Protein AF-A0A0C1FRH4-F1 (afdb_monomer_lite)

Sequence (151 aa):
MSHRRLLQESNPSEENQQVIDSIENWINSQNYEFLTIVNVGSWSEKSVREMATETNELELYNYFYQPFSNVAHNSWSHVAKYNLAGSDNPLHKFAKVPAIYKYYFDFYYMDLAMKYVDKMFQKFDAVLKVKIDGMRAREIFYEQISKIDID

Foldseek 3Di:
DPVLVVVVVPVDDPVVVVVSVVVVVLCCVQVVVVDDDDDPDDPDPDDPCRVCVVVVNNVCVPPPCVVVVCVVVVPPVNCVVAFWAFDPDVVVVRDTDGDHDDDDDDVVNVLVVQVVVQVVVVVVCVVVVHDDPDDTSNRVVVVVVVPDDDD

Secondary structure (DSSP, 8-state):
--HHHHHHTT---HHHHHHHHHHHHHHHHHH-TTS-------SSSS-HHHHHHHTT-HHHIIIIIHHHHHHHTT-HHHHHHHSEEE-S-GGGTT-EEE----PPP-HHHHHHHHHHHHHHHHHHHHHHT----S--HHHHHHHHHTT----

Organism: NCBI:txid266749

Radius of gyration: 20.02 Å; chains: 1; bounding box: 43×51×55 Å

InterPro domains:
  IPR043733 Family of unknown function DUF5677 [PF18928] (14-84)

pLDDT: mean 81.72, std 12.18, range [34.47, 95.19]

Structure (mmCIF, N/CA/C/O backbone):
data_AF-A0A0C1FRH4-F1
#
_entry.id   AF-A0A0C1FRH4-F1
#
loop_
_atom_site.group_PDB
_atom_site.id
_atom_site.type_symbol
_atom_site.label_atom_id
_atom_site.label_alt_id
_atom_site.label_comp_id
_atom_site.label_asym_id
_atom_site.label_entity_id
_atom_site.label_seq_id
_atom_site.pdbx_PDB_ins_code
_atom_site.Cartn_x
_atom_site.Cartn_y
_atom_site.Cartn_z
_atom_site.occupancy
_atom_site.B_iso_or_equiv
_atom_site.auth_seq_id
_atom_site.auth_comp_id
_atom_site.auth_asym_id
_atom_site.auth_atom_id
_atom_site.pdbx_PDB_model_num
ATOM 1 N N . MET A 1 1 ? 8.780 18.304 0.631 1.00 34.47 1 MET A N 1
ATOM 2 C CA . MET A 1 1 ? 9.690 17.147 0.786 1.00 34.47 1 MET A CA 1
ATOM 3 C C . MET A 1 1 ? 8.876 15.868 0.694 1.00 34.47 1 MET A C 1
ATOM 5 O O . MET A 1 1 ? 7.867 15.765 1.378 1.00 34.47 1 MET A O 1
ATOM 9 N N . SER A 1 2 ? 9.257 14.943 -0.189 1.00 40.72 2 SER A N 1
ATOM 10 C CA . SER A 1 2 ? 8.605 13.630 -0.308 1.00 40.72 2 SER A CA 1
ATOM 11 C C . SER A 1 2 ? 8.783 12.843 1.000 1.00 40.72 2 SER A C 1
ATOM 13 O O . SER A 1 2 ? 9.863 12.877 1.585 1.00 40.72 2 SER A O 1
ATOM 15 N N . HIS A 1 3 ? 7.741 12.128 1.442 1.00 46.59 3 HIS A N 1
ATOM 16 C CA . HIS A 1 3 ? 7.732 11.269 2.641 1.00 46.59 3 HIS A CA 1
ATOM 17 C C . HIS A 1 3 ? 8.909 10.271 2.689 1.00 46.59 3 HIS A C 1
ATOM 19 O O . HIS A 1 3 ? 9.290 9.823 3.761 1.00 46.59 3 HIS A O 1
ATOM 25 N N . ARG A 1 4 ? 9.532 9.986 1.539 1.00 54.41 4 ARG A N 1
ATOM 26 C CA . ARG A 1 4 ? 10.665 9.063 1.385 1.00 54.41 4 ARG A CA 1
ATOM 27 C C . ARG A 1 4 ? 11.980 9.604 1.947 1.00 54.41 4 ARG A C 1
ATOM 29 O O . ARG A 1 4 ? 12.718 8.845 2.559 1.00 54.41 4 ARG A O 1
ATOM 36 N N . ARG A 1 5 ? 12.229 10.917 1.837 1.00 48.38 5 ARG A N 1
ATOM 37 C CA . ARG A 1 5 ? 13.415 11.541 2.460 1.00 48.38 5 ARG A CA 1
ATOM 38 C C . ARG A 1 5 ? 13.360 11.453 3.988 1.00 48.38 5 ARG A C 1
ATOM 40 O O . ARG A 1 5 ? 14.388 11.276 4.619 1.00 48.38 5 ARG A O 1
ATOM 47 N N . LEU A 1 6 ? 12.153 11.460 4.560 1.00 50.88 6 LEU A N 1
ATOM 48 C CA . LEU A 1 6 ? 11.945 11.281 6.002 1.00 50.88 6 LEU A CA 1
ATOM 49 C C . LEU A 1 6 ? 12.217 9.835 6.472 1.00 50.88 6 LEU A C 1
ATOM 51 O O . LEU A 1 6 ? 12.555 9.643 7.631 1.00 50.88 6 LEU A O 1
ATOM 55 N N . LEU A 1 7 ? 12.088 8.824 5.598 1.00 50.91 7 LEU A N 1
ATOM 56 C CA . LEU A 1 7 ? 12.437 7.424 5.912 1.00 50.91 7 LEU A CA 1
ATOM 57 C C . LEU A 1 7 ? 13.952 7.167 5.819 1.00 50.91 7 LEU A C 1
ATOM 59 O O . LEU A 1 7 ? 14.489 6.360 6.576 1.00 50.91 7 LEU A O 1
ATOM 63 N N . GLN A 1 8 ? 14.654 7.879 4.932 1.00 52.34 8 GLN A N 1
ATOM 64 C CA . GLN A 1 8 ? 16.123 7.855 4.862 1.00 52.34 8 GLN A CA 1
ATOM 65 C C . GLN A 1 8 ? 16.770 8.470 6.116 1.00 52.34 8 GLN A C 1
ATOM 67 O O . GLN A 1 8 ? 17.815 8.005 6.561 1.00 52.34 8 GLN A O 1
ATOM 72 N N . GLU A 1 9 ? 16.127 9.461 6.741 1.00 53.19 9 GLU A N 1
ATOM 73 C CA . GLU A 1 9 ? 16.610 10.105 7.973 1.00 53.19 9 GLU A CA 1
ATOM 74 C C . GLU A 1 9 ? 16.550 9.194 9.219 1.00 53.19 9 GLU A C 1
ATOM 76 O O . GLU A 1 9 ? 17.203 9.482 10.221 1.00 53.19 9 GLU A O 1
ATOM 81 N N . SER A 1 10 ? 15.827 8.067 9.168 1.00 58.28 10 SER A N 1
ATOM 82 C CA . SER A 1 10 ? 15.645 7.144 10.305 1.00 58.28 10 SER A CA 1
ATOM 83 C C . SER A 1 10 ? 16.691 6.020 10.447 1.00 58.28 10 SER A C 1
ATOM 85 O O . SER A 1 10 ? 16.475 5.101 11.232 1.00 58.28 10 SER A O 1
ATOM 87 N N . ASN A 1 11 ? 17.830 6.098 9.748 1.00 58.72 11 ASN A N 1
ATOM 88 C CA . ASN A 1 11 ? 18.911 5.096 9.771 1.00 58.72 11 ASN A CA 1
ATOM 89 C C . ASN A 1 11 ? 18.397 3.657 9.491 1.00 58.72 11 ASN A C 1
ATOM 91 O O . ASN A 1 11 ? 18.389 2.804 10.384 1.00 58.72 11 ASN A O 1
ATOM 95 N N . PRO A 1 12 ? 17.876 3.404 8.275 1.00 63.00 12 PRO A N 1
ATOM 96 C CA . PRO A 1 12 ? 17.237 2.138 7.922 1.00 63.00 12 PRO A CA 1
ATOM 97 C C . PRO A 1 12 ? 18.219 0.955 7.991 1.00 63.00 12 PRO A C 1
ATOM 99 O O . PRO A 1 12 ? 19.409 1.102 7.722 1.00 63.00 12 PRO A O 1
ATOM 102 N N . SER A 1 13 ? 17.716 -0.239 8.329 1.00 76.19 13 SER A N 1
ATOM 103 C CA . SER A 1 13 ? 18.479 -1.485 8.180 1.00 76.19 13 SER A CA 1
ATOM 104 C C . SER A 1 13 ? 18.898 -1.701 6.719 1.00 76.19 13 SER A C 1
ATOM 106 O O . SER A 1 13 ? 18.274 -1.170 5.800 1.00 76.19 13 SER A O 1
ATOM 108 N N . GLU A 1 14 ? 19.928 -2.516 6.489 1.00 75.38 14 GLU A N 1
ATOM 109 C CA . GLU A 1 14 ? 20.422 -2.828 5.138 1.00 75.38 14 GLU A CA 1
ATOM 110 C C . GLU A 1 14 ? 19.315 -3.392 4.223 1.00 75.38 14 GLU A C 1
ATOM 112 O O . GLU A 1 14 ? 19.189 -2.984 3.069 1.00 75.38 14 GLU A O 1
ATOM 117 N N . GLU A 1 15 ? 18.434 -4.238 4.766 1.00 71.50 15 GLU A N 1
ATOM 118 C CA . GLU A 1 15 ? 17.247 -4.752 4.066 1.00 71.50 15 GLU A CA 1
ATOM 119 C C . GLU A 1 15 ? 16.268 -3.634 3.674 1.00 71.50 15 GLU A C 1
ATOM 121 O O . GLU A 1 15 ? 15.771 -3.595 2.547 1.00 71.50 15 GLU A O 1
ATOM 126 N N . ASN A 1 16 ? 16.021 -2.678 4.575 1.00 75.31 16 ASN A N 1
ATOM 127 C CA . ASN A 1 16 ? 15.141 -1.546 4.295 1.00 75.31 16 ASN A CA 1
ATOM 128 C C . ASN A 1 16 ? 15.723 -0.642 3.203 1.00 75.31 16 ASN A C 1
ATOM 130 O O . ASN A 1 16 ? 14.968 -0.126 2.378 1.00 75.31 16 ASN A O 1
ATOM 134 N N . GLN A 1 17 ? 17.047 -0.477 3.160 1.00 77.94 17 GLN A N 1
ATOM 135 C CA . GLN A 1 17 ? 17.703 0.321 2.129 1.00 77.94 17 GLN A CA 1
ATOM 136 C C . GLN A 1 17 ? 17.534 -0.303 0.738 1.00 77.94 17 GLN A C 1
ATOM 138 O O . GLN A 1 17 ? 17.147 0.392 -0.197 1.00 77.94 17 GLN A O 1
ATOM 143 N N . GLN A 1 18 ? 17.714 -1.619 0.604 1.00 81.12 18 GLN A N 1
ATOM 144 C CA . GLN A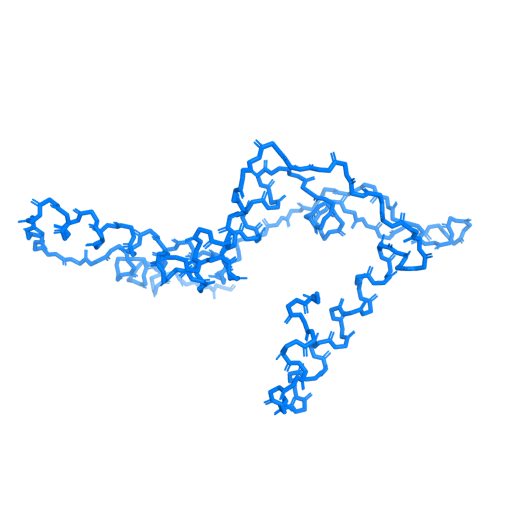 1 18 ? 17.515 -2.319 -0.673 1.00 81.12 18 GLN A CA 1
ATOM 145 C C . GLN A 1 18 ? 16.080 -2.184 -1.201 1.00 81.12 18 GLN A C 1
ATOM 147 O O . GLN A 1 18 ? 15.854 -2.014 -2.405 1.00 81.12 18 GLN A O 1
ATOM 152 N N . VAL A 1 19 ? 15.095 -2.242 -0.299 1.00 78.81 19 VAL A N 1
ATOM 153 C CA . VAL A 1 19 ? 13.683 -2.032 -0.641 1.00 78.81 19 VAL A CA 1
ATOM 154 C C . VAL A 1 19 ? 13.451 -0.596 -1.112 1.00 78.81 19 VAL A C 1
ATOM 156 O O . VAL A 1 19 ? 12.786 -0.392 -2.129 1.00 78.81 19 VAL A O 1
ATOM 159 N N . ILE A 1 20 ? 14.020 0.394 -0.415 1.00 79.50 20 ILE A N 1
ATOM 160 C CA . ILE A 1 20 ? 13.934 1.809 -0.801 1.00 79.50 20 ILE A CA 1
ATOM 161 C C . ILE A 1 20 ? 14.527 2.017 -2.198 1.00 79.50 20 ILE A C 1
ATOM 163 O O . ILE A 1 20 ? 13.836 2.546 -3.069 1.00 79.50 20 ILE A O 1
ATOM 167 N N . ASP A 1 21 ? 15.743 1.530 -2.444 1.00 84.31 21 ASP A N 1
ATOM 168 C CA . ASP A 1 21 ? 16.442 1.694 -3.722 1.00 84.31 21 ASP A CA 1
ATOM 169 C C . ASP A 1 21 ? 15.664 1.041 -4.876 1.00 84.31 21 ASP A C 1
ATOM 171 O O . ASP A 1 21 ? 15.524 1.605 -5.964 1.00 84.31 21 ASP A O 1
ATOM 175 N N . SER A 1 22 ? 15.088 -0.140 -4.636 1.00 82.75 22 SER A N 1
ATOM 176 C CA . SER A 1 22 ? 14.252 -0.840 -5.618 1.00 82.75 22 SER A CA 1
ATOM 177 C C . SER A 1 22 ? 12.995 -0.041 -5.974 1.00 82.75 22 SER A C 1
ATOM 179 O O . SER A 1 22 ? 12.623 0.055 -7.148 1.00 82.75 22 SER A O 1
ATOM 181 N N . ILE A 1 23 ? 12.351 0.568 -4.974 1.00 79.94 23 ILE A N 1
ATOM 182 C CA . ILE A 1 23 ? 11.182 1.429 -5.175 1.00 79.94 23 ILE A CA 1
ATOM 183 C C . ILE A 1 23 ? 11.577 2.688 -5.954 1.00 79.94 23 ILE A C 1
ATOM 185 O O . ILE A 1 23 ? 10.876 3.060 -6.895 1.00 79.94 23 ILE A O 1
ATOM 189 N N . GLU A 1 24 ? 12.686 3.338 -5.606 1.00 78.12 24 GLU A N 1
ATOM 190 C CA . GLU A 1 24 ? 13.158 4.545 -6.295 1.00 78.12 24 GLU A CA 1
ATOM 191 C C . GLU A 1 24 ? 13.503 4.269 -7.760 1.00 78.12 24 GLU A C 1
ATOM 193 O O . GLU A 1 24 ? 13.052 4.994 -8.652 1.00 78.12 24 GLU A O 1
ATOM 198 N N . ASN A 1 25 ? 14.209 3.173 -8.034 1.00 83.50 25 ASN A N 1
ATOM 199 C CA . ASN A 1 25 ? 14.517 2.744 -9.396 1.00 83.50 25 ASN A CA 1
ATOM 200 C C . ASN A 1 25 ? 13.246 2.473 -10.212 1.00 83.50 25 ASN A C 1
ATOM 202 O O . ASN A 1 25 ? 13.139 2.901 -11.366 1.00 83.50 25 ASN A O 1
ATOM 206 N N . TRP A 1 26 ? 12.245 1.818 -9.613 1.00 82.69 26 TRP A N 1
ATOM 207 C CA . TRP A 1 26 ? 10.961 1.594 -10.276 1.00 82.69 26 TRP A CA 1
ATOM 208 C C . TRP A 1 26 ? 10.253 2.911 -10.604 1.00 82.69 26 TRP A C 1
ATOM 210 O O . TRP A 1 26 ? 9.781 3.091 -11.725 1.00 82.69 26 TRP A O 1
ATOM 220 N N . ILE A 1 27 ? 10.222 3.865 -9.676 1.00 78.44 27 ILE A N 1
ATOM 221 C CA . ILE A 1 27 ? 9.566 5.160 -9.891 1.00 78.44 27 ILE A CA 1
ATOM 222 C C . ILE A 1 27 ? 10.264 5.955 -10.984 1.00 78.44 27 ILE A C 1
ATOM 224 O O . ILE A 1 27 ? 9.590 6.474 -11.873 1.00 78.44 27 ILE A O 1
ATOM 228 N N . ASN A 1 28 ? 11.594 5.991 -10.972 1.00 77.69 28 ASN A N 1
ATOM 229 C CA . ASN A 1 28 ? 12.378 6.658 -12.005 1.00 77.69 28 ASN A CA 1
ATOM 230 C C . ASN A 1 28 ? 12.147 6.060 -13.39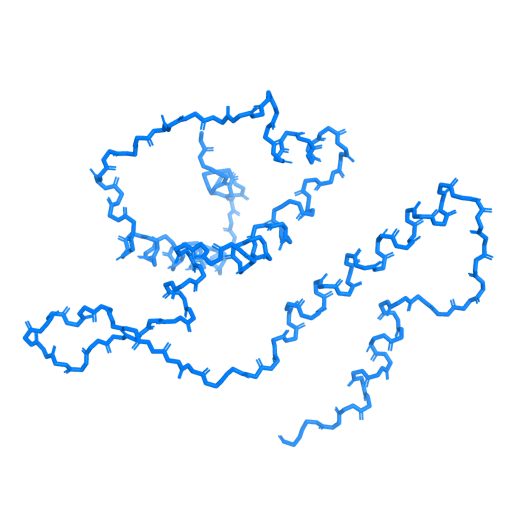5 1.00 77.69 28 ASN A C 1
ATOM 232 O O . ASN A 1 28 ? 12.110 6.799 -14.379 1.00 77.69 28 ASN A O 1
ATOM 236 N N . SER A 1 29 ? 11.894 4.750 -13.482 1.00 78.31 29 SER A N 1
ATOM 237 C CA . SER A 1 29 ? 11.527 4.104 -14.747 1.00 78.31 29 SER A CA 1
ATOM 238 C C . SER A 1 29 ? 10.182 4.577 -15.317 1.00 78.31 29 SER A C 1
ATOM 240 O O . SER A 1 29 ? 9.939 4.402 -16.508 1.00 78.31 29 SER A O 1
ATOM 242 N N . GLN A 1 30 ? 9.299 5.134 -14.479 1.00 75.12 30 GLN A N 1
ATOM 243 C CA . GLN A 1 30 ? 7.930 5.500 -14.854 1.00 75.12 30 GLN A CA 1
ATOM 244 C C . GLN A 1 30 ? 7.699 7.008 -14.925 1.00 75.12 30 GLN A C 1
ATOM 246 O O . GLN A 1 30 ? 6.952 7.471 -15.780 1.00 75.12 30 GLN A O 1
ATOM 251 N N . ASN A 1 31 ? 8.279 7.764 -13.997 1.00 70.12 31 ASN A N 1
ATOM 252 C CA . ASN A 1 31 ? 7.913 9.157 -13.763 1.00 70.12 31 ASN A CA 1
ATOM 253 C C . ASN A 1 31 ? 8.927 10.145 -14.342 1.00 70.12 31 ASN A C 1
ATOM 255 O O . ASN A 1 31 ? 8.695 11.344 -14.236 1.00 70.12 31 ASN A O 1
ATOM 259 N N . TYR A 1 32 ? 10.025 9.643 -14.935 1.00 68.44 32 TYR A N 1
ATOM 260 C CA . TYR A 1 32 ? 11.089 10.438 -15.549 1.00 68.44 32 TYR A CA 1
ATOM 261 C C . TYR A 1 32 ? 11.344 11.726 -14.756 1.00 68.44 32 TYR A C 1
ATOM 263 O O . TYR A 1 32 ? 11.060 12.815 -15.243 1.00 68.44 32 TYR A O 1
ATOM 271 N N . GLU A 1 33 ? 11.831 11.602 -13.514 1.00 64.69 33 GLU A N 1
ATOM 272 C CA . GLU A 1 33 ? 11.857 12.696 -12.519 1.00 64.69 33 GLU A CA 1
ATOM 273 C C . GLU A 1 33 ? 12.605 13.970 -12.972 1.00 64.69 33 GLU A C 1
ATOM 275 O O . GLU A 1 33 ? 12.498 15.012 -12.331 1.00 64.69 33 GLU A O 1
ATOM 280 N N . PHE A 1 34 ? 13.320 13.918 -14.101 1.00 68.25 34 PHE A N 1
ATOM 281 C CA . PHE A 1 34 ? 13.869 15.090 -14.785 1.00 68.25 34 PHE A CA 1
ATOM 282 C C . PHE A 1 34 ? 12.803 16.014 -15.413 1.00 68.25 34 PHE A C 1
ATOM 284 O O . PHE A 1 34 ? 13.132 17.128 -15.820 1.00 68.25 34 PHE A O 1
ATOM 291 N N . LEU A 1 35 ? 11.548 15.572 -15.536 1.00 69.44 35 LEU A N 1
ATOM 292 C CA . LEU A 1 35 ? 10.445 16.349 -16.096 1.00 69.44 35 LEU A CA 1
ATOM 293 C C . LEU A 1 35 ? 9.820 17.278 -15.044 1.00 69.44 35 LEU A C 1
ATOM 295 O O . LEU A 1 35 ? 9.576 16.896 -13.900 1.00 69.44 35 LEU A O 1
ATOM 299 N N . THR A 1 36 ? 9.504 18.510 -15.449 1.00 62.06 36 THR A N 1
ATOM 300 C CA . THR A 1 36 ? 8.869 19.506 -14.577 1.00 62.06 36 THR A CA 1
ATOM 301 C C . THR A 1 36 ? 7.427 19.117 -14.259 1.00 62.06 36 THR A C 1
ATOM 303 O O . THR A 1 36 ? 6.563 19.123 -15.136 1.00 62.06 36 THR A O 1
ATOM 306 N N . ILE A 1 37 ? 7.145 18.842 -12.985 1.00 67.25 37 ILE A N 1
ATOM 307 C CA . ILE A 1 37 ? 5.781 18.603 -12.506 1.00 67.25 37 ILE A CA 1
ATOM 308 C C . ILE A 1 37 ? 5.020 19.932 -12.473 1.00 67.25 37 ILE A C 1
ATOM 310 O O . ILE A 1 37 ? 5.379 20.847 -11.731 1.00 67.25 37 ILE A O 1
ATOM 314 N N . VAL A 1 38 ? 3.935 20.026 -13.243 1.00 67.31 38 VAL A N 1
ATOM 315 C CA . VAL A 1 38 ? 3.000 21.157 -13.181 1.00 67.31 38 VAL A CA 1
ATOM 316 C C . VAL A 1 38 ? 1.920 20.843 -12.150 1.00 67.31 38 VAL A C 1
ATOM 318 O O . VAL A 1 38 ? 1.107 19.941 -12.343 1.00 67.31 38 VAL A O 1
ATOM 321 N N . ASN A 1 39 ? 1.908 21.585 -11.043 1.00 70.00 39 ASN A N 1
ATOM 322 C CA . ASN A 1 39 ? 0.840 21.495 -10.053 1.00 70.00 39 ASN A CA 1
ATOM 323 C C . ASN A 1 39 ? -0.348 22.361 -10.499 1.00 70.00 39 ASN A C 1
ATOM 325 O O . ASN A 1 39 ? -0.235 23.582 -10.554 1.00 70.00 39 ASN A O 1
ATOM 329 N N . VAL A 1 40 ? -1.480 21.727 -10.806 1.00 69.00 40 VAL A N 1
ATOM 330 C CA . VAL A 1 40 ? -2.722 22.396 -11.241 1.00 69.00 40 VAL A CA 1
ATOM 331 C C . VAL A 1 40 ? -3.604 22.881 -10.080 1.00 69.00 40 VAL A C 1
ATOM 333 O O . VAL A 1 40 ? -4.689 23.405 -10.312 1.00 69.00 40 VAL A O 1
ATOM 336 N N . GLY A 1 41 ? -3.132 22.757 -8.836 1.00 62.59 41 GLY A N 1
ATOM 337 C CA . GLY A 1 41 ? -3.875 23.142 -7.638 1.00 62.59 41 GLY A CA 1
ATOM 338 C C . GLY A 1 41 ? -4.866 22.071 -7.170 1.00 62.59 41 GLY A C 1
ATOM 339 O O . GLY A 1 41 ? -5.174 21.115 -7.880 1.00 62.59 41 GLY A O 1
ATOM 340 N N . SER A 1 42 ? -5.343 22.224 -5.934 1.00 66.81 42 SER A N 1
ATOM 341 C CA . SER A 1 42 ? -6.373 21.383 -5.315 1.00 66.81 42 SER A CA 1
ATOM 342 C C . SER A 1 42 ? -7.626 22.218 -5.072 1.00 66.81 42 SER A C 1
ATOM 344 O O . SER A 1 42 ? -7.530 23.397 -4.741 1.00 66.81 42 SER A O 1
ATOM 346 N N . TRP A 1 43 ? -8.795 21.592 -5.194 1.00 62.62 43 TRP A N 1
ATOM 347 C CA . TRP A 1 43 ? -10.088 22.209 -4.884 1.00 62.62 43 TRP A CA 1
ATOM 348 C C . TRP A 1 43 ? -10.409 22.212 -3.380 1.00 62.62 43 TRP A C 1
ATOM 350 O O . TRP A 1 43 ? -11.423 22.774 -2.976 1.00 62.62 43 TRP A O 1
ATOM 360 N N . SER A 1 44 ? -9.577 21.577 -2.549 1.00 69.56 44 SER A N 1
ATOM 361 C CA . SER A 1 44 ? -9.751 21.513 -1.096 1.00 69.56 44 SER A CA 1
ATOM 362 C C . SER A 1 44 ? -8.706 22.353 -0.360 1.00 69.56 44 SER A C 1
ATOM 364 O O . SER A 1 44 ? -7.524 22.322 -0.700 1.00 69.56 44 SER A O 1
ATOM 366 N N . GLU A 1 45 ? -9.136 23.055 0.693 1.00 76.94 45 GLU A N 1
ATOM 367 C CA . GLU A 1 45 ? -8.251 23.822 1.587 1.00 76.94 45 GLU A CA 1
ATOM 368 C C . GLU A 1 45 ? -7.310 22.925 2.407 1.00 76.94 45 GLU A C 1
ATOM 370 O O . GLU A 1 45 ? -6.263 23.380 2.857 1.00 76.94 45 GLU A O 1
ATOM 375 N N . LYS A 1 46 ? -7.674 21.647 2.588 1.00 80.75 46 LYS A N 1
ATOM 376 C CA . LYS A 1 46 ? -6.871 20.631 3.278 1.00 80.75 46 LYS A CA 1
ATOM 377 C C . LYS A 1 46 ? -6.677 19.402 2.401 1.00 80.75 46 LYS A C 1
ATOM 379 O O . LYS A 1 46 ? -7.612 18.911 1.764 1.00 80.75 46 LYS A O 1
ATOM 384 N N . SER A 1 47 ? -5.464 18.877 2.393 1.00 85.50 47 SER A N 1
ATOM 385 C CA . SER A 1 47 ? -5.122 17.581 1.820 1.00 85.50 47 SER A CA 1
ATOM 386 C C . SER A 1 47 ? -5.589 16.437 2.726 1.00 85.50 47 SER A C 1
ATOM 388 O O . SER A 1 47 ? -5.710 16.576 3.945 1.00 85.50 47 SER A O 1
ATOM 390 N N . VAL A 1 48 ? -5.800 15.253 2.145 1.00 84.50 48 VAL A N 1
ATOM 391 C CA . VAL A 1 48 ? -6.179 14.050 2.911 1.00 84.50 48 VAL A CA 1
ATOM 392 C C . VAL A 1 48 ? -5.120 13.679 3.956 1.00 84.50 48 VAL A C 1
ATOM 394 O O . VAL A 1 48 ? -5.451 13.192 5.034 1.00 84.50 48 VAL A O 1
ATOM 397 N N . ARG A 1 49 ? -3.846 13.982 3.684 1.00 86.44 49 ARG A N 1
ATOM 398 C CA . ARG A 1 49 ? -2.746 13.781 4.634 1.00 86.44 49 ARG A CA 1
ATOM 399 C C . ARG A 1 49 ? -2.826 14.715 5.839 1.00 86.44 49 ARG A C 1
ATOM 401 O O . ARG A 1 49 ? -2.557 14.285 6.960 1.00 86.44 49 ARG A O 1
ATOM 408 N N . GLU A 1 50 ? -3.170 15.981 5.613 1.00 88.69 50 GLU A N 1
ATOM 409 C CA . GLU A 1 50 ? -3.363 16.957 6.692 1.00 88.69 50 GLU A CA 1
ATOM 410 C C . GLU A 1 50 ? -4.536 16.537 7.571 1.00 88.69 50 GLU A C 1
ATOM 412 O O . GLU A 1 50 ? -4.373 16.452 8.784 1.00 88.69 50 GLU A O 1
ATOM 417 N N . MET A 1 51 ? -5.659 16.130 6.967 1.00 88.62 51 MET A N 1
ATOM 418 C CA . MET A 1 51 ? -6.790 15.574 7.719 1.00 88.62 51 MET A CA 1
ATOM 419 C C . MET A 1 51 ? -6.378 14.355 8.553 1.00 88.62 51 MET A C 1
ATOM 421 O O . MET A 1 51 ? -6.683 14.293 9.740 1.00 88.62 51 MET A O 1
ATOM 425 N N . ALA A 1 52 ? -5.623 13.418 7.972 1.00 89.25 52 ALA A N 1
ATOM 426 C CA . ALA A 1 52 ? -5.137 12.246 8.698 1.00 89.25 52 ALA A CA 1
ATOM 427 C C . ALA A 1 52 ? -4.199 12.612 9.859 1.00 89.25 52 ALA A C 1
ATOM 429 O O . ALA A 1 52 ? -4.212 11.951 10.895 1.00 89.25 52 ALA A O 1
ATOM 430 N N . THR A 1 53 ? -3.399 13.668 9.709 1.00 90.62 53 THR A N 1
ATOM 431 C CA . THR A 1 53 ? -2.550 14.187 10.792 1.00 90.62 53 THR A CA 1
ATOM 432 C C . THR A 1 53 ? -3.403 14.755 11.925 1.00 90.62 53 THR A C 1
ATOM 434 O O . THR A 1 53 ? -3.191 14.404 13.082 1.00 90.62 53 THR A O 1
ATOM 437 N N . GLU A 1 54 ? -4.405 15.573 11.595 1.00 91.50 54 GLU A N 1
ATOM 438 C CA . GLU A 1 54 ? -5.309 16.196 12.570 1.00 91.50 54 GLU A CA 1
ATOM 439 C C . GLU A 1 54 ? -6.137 15.168 13.350 1.00 91.50 54 GLU A C 1
ATOM 441 O O . GLU A 1 54 ? -6.396 15.355 14.537 1.00 91.50 54 GLU A O 1
ATOM 446 N N . THR A 1 55 ? -6.522 14.057 12.717 1.00 89.38 55 THR A N 1
ATOM 447 C CA . THR A 1 55 ? -7.301 12.993 13.368 1.00 89.38 55 THR A CA 1
ATOM 448 C C . THR A 1 55 ? -6.443 11.925 14.048 1.00 89.38 55 THR A C 1
ATOM 450 O O . THR A 1 55 ? -6.997 10.948 14.549 1.00 89.38 55 THR A O 1
ATOM 453 N N . ASN A 1 56 ? -5.112 12.072 14.061 1.00 89.00 56 ASN A N 1
ATOM 454 C CA . ASN A 1 56 ? -4.167 11.053 14.536 1.00 89.00 56 ASN A CA 1
ATOM 455 C C . ASN A 1 56 ? -4.329 9.689 13.817 1.00 89.00 56 ASN A C 1
ATOM 457 O O . ASN A 1 56 ? -4.228 8.618 14.410 1.00 89.00 56 ASN A O 1
ATOM 461 N N . GLU A 1 57 ? -4.606 9.739 12.512 1.00 89.31 57 GLU A N 1
ATOM 462 C CA . GLU A 1 57 ? -4.825 8.598 11.609 1.00 89.31 57 GLU A CA 1
ATOM 463 C C . GLU A 1 57 ? -3.779 8.557 10.479 1.00 89.31 57 GLU A C 1
ATOM 465 O O . GLU A 1 57 ? -4.023 8.042 9.388 1.00 89.31 57 GLU A O 1
ATOM 470 N N . LEU A 1 58 ? -2.579 9.094 10.721 1.00 89.19 58 LEU A N 1
ATOM 471 C CA . LEU A 1 58 ? -1.518 9.154 9.711 1.00 89.19 58 LEU A CA 1
ATOM 472 C C . LEU A 1 58 ? -1.089 7.760 9.217 1.00 89.19 58 LEU A C 1
ATOM 474 O O . LEU A 1 58 ? -0.737 7.597 8.051 1.00 89.19 58 LEU A O 1
ATOM 478 N N . GLU A 1 59 ? -1.171 6.741 10.074 1.00 86.69 59 GLU A N 1
ATOM 479 C CA . GLU A 1 59 ? -0.921 5.344 9.700 1.00 86.69 59 GLU A CA 1
ATOM 480 C C . GLU A 1 59 ? -1.904 4.854 8.618 1.00 86.69 59 GLU A C 1
ATOM 482 O O . GLU A 1 59 ? -1.480 4.270 7.619 1.00 86.69 59 GLU A O 1
ATOM 487 N N . LEU A 1 60 ? -3.202 5.157 8.769 1.00 86.81 60 LEU A N 1
ATOM 488 C CA . LEU A 1 60 ? -4.229 4.843 7.768 1.00 86.81 60 LEU A CA 1
ATOM 489 C C . LEU A 1 60 ? -3.888 5.507 6.433 1.00 86.81 60 LEU A C 1
ATOM 491 O O . LEU A 1 60 ? -3.969 4.875 5.380 1.00 86.81 60 LEU A O 1
ATOM 495 N N . TYR A 1 61 ? -3.456 6.766 6.467 1.00 87.50 61 TYR A N 1
ATOM 496 C CA . TYR A 1 61 ? -3.052 7.467 5.256 1.00 87.50 61 TYR A CA 1
ATOM 497 C C . TYR A 1 61 ? -1.838 6.811 4.577 1.00 87.50 61 TYR A C 1
ATOM 499 O O . TYR A 1 61 ? -1.878 6.522 3.379 1.00 87.50 61 TYR A O 1
ATOM 507 N N . ASN A 1 62 ? -0.773 6.549 5.339 1.00 84.12 62 ASN A N 1
ATOM 508 C CA . ASN A 1 62 ? 0.499 6.067 4.799 1.00 84.12 62 ASN A CA 1
ATOM 509 C C . ASN A 1 62 ? 0.399 4.651 4.216 1.00 84.12 62 ASN A C 1
ATOM 511 O O . ASN A 1 62 ? 0.995 4.385 3.174 1.00 84.12 62 ASN A O 1
ATOM 515 N N . TYR A 1 63 ? -0.343 3.751 4.867 1.00 82.56 63 TYR A N 1
ATOM 516 C CA . TYR A 1 63 ? -0.340 2.328 4.506 1.00 82.56 63 TYR A CA 1
ATOM 517 C C . TYR A 1 63 ? -1.585 1.866 3.749 1.00 82.56 63 TYR A C 1
ATOM 519 O O . TYR A 1 63 ? -1.515 0.882 3.018 1.00 82.56 63 TYR A O 1
ATOM 527 N N . PHE A 1 64 ? -2.720 2.552 3.897 1.00 86.06 64 PHE A N 1
ATOM 528 C CA . PHE A 1 64 ? -3.990 2.101 3.324 1.00 86.06 64 PHE A CA 1
ATOM 529 C C . PHE A 1 64 ? -4.542 3.060 2.283 1.00 86.06 64 PHE A C 1
ATOM 531 O O . PHE A 1 64 ? -4.853 2.649 1.170 1.00 86.06 64 PHE A O 1
ATOM 538 N N . TYR A 1 65 ? -4.637 4.349 2.601 1.00 86.81 65 TYR A N 1
ATOM 539 C CA . TYR A 1 65 ? -5.299 5.297 1.710 1.00 86.81 65 TYR A CA 1
ATOM 540 C C . TYR A 1 65 ? -4.674 5.298 0.310 1.00 86.81 65 TYR A C 1
ATOM 542 O O . TYR A 1 65 ? -5.384 5.136 -0.680 1.00 86.81 65 TYR A O 1
ATOM 550 N N . GLN A 1 66 ? -3.346 5.408 0.223 1.00 83.44 66 GLN A N 1
ATOM 551 C CA . GLN A 1 66 ? -2.659 5.506 -1.062 1.00 83.44 66 GLN A CA 1
ATOM 552 C C . GLN A 1 66 ? -2.866 4.275 -1.972 1.00 83.44 66 GLN A C 1
ATOM 554 O O . GLN A 1 66 ? -3.324 4.474 -3.099 1.00 83.44 66 GLN A O 1
ATOM 559 N N . PRO A 1 67 ? -2.576 3.020 -1.559 1.00 84.00 67 PRO A N 1
ATOM 560 C CA . PRO A 1 67 ? -2.745 1.865 -2.444 1.00 84.00 67 PRO A CA 1
ATOM 561 C C . PRO A 1 67 ? -4.200 1.631 -2.870 1.00 84.00 67 PRO A C 1
ATOM 563 O O . PRO A 1 67 ? -4.439 1.352 -4.044 1.00 84.00 67 PRO A O 1
ATOM 566 N N . PHE A 1 68 ? -5.172 1.795 -1.969 1.00 87.19 68 PHE A N 1
ATOM 567 C CA . PHE A 1 68 ? -6.585 1.561 -2.289 1.00 87.19 68 PHE A CA 1
ATOM 568 C C . PHE A 1 68 ? -7.184 2.690 -3.141 1.00 87.19 68 PHE A C 1
ATOM 570 O O . PHE A 1 68 ? -7.895 2.421 -4.109 1.00 87.19 68 PHE A O 1
ATOM 577 N N . SER A 1 69 ? -6.842 3.950 -2.852 1.00 86.44 69 SER A N 1
ATOM 578 C CA . SER A 1 69 ? -7.249 5.101 -3.671 1.00 86.44 69 SER A CA 1
ATOM 579 C C . SER A 1 69 ? -6.661 5.014 -5.085 1.00 86.44 69 SER A C 1
ATOM 581 O O . SER A 1 69 ? -7.363 5.250 -6.067 1.00 86.44 69 SER A O 1
ATOM 583 N N . ASN A 1 70 ? -5.401 4.583 -5.211 1.00 87.00 70 ASN A N 1
ATOM 584 C CA . ASN A 1 70 ? -4.755 4.380 -6.506 1.00 87.00 70 ASN A CA 1
ATOM 585 C C . ASN A 1 70 ? -5.499 3.366 -7.387 1.00 87.00 70 ASN A C 1
ATOM 587 O O . ASN A 1 70 ? -5.630 3.602 -8.585 1.00 87.00 70 ASN A O 1
ATOM 591 N N . VAL A 1 71 ? -6.001 2.272 -6.805 1.00 86.94 71 VAL A N 1
ATOM 592 C CA . VAL A 1 71 ? -6.822 1.280 -7.521 1.00 86.94 71 VAL A CA 1
ATOM 593 C C . VAL A 1 71 ? -8.161 1.896 -7.928 1.00 86.94 71 VAL A C 1
ATOM 595 O O . VAL A 1 71 ? -8.523 1.861 -9.100 1.00 86.94 71 VAL A O 1
ATOM 598 N N . ALA A 1 72 ? -8.878 2.511 -6.981 1.00 86.75 72 ALA A N 1
ATOM 599 C CA . ALA A 1 72 ? -10.211 3.071 -7.218 1.00 86.75 72 ALA A CA 1
ATOM 600 C C . ALA A 1 72 ? -10.228 4.141 -8.323 1.00 86.75 72 ALA A C 1
ATOM 602 O O . ALA A 1 72 ? -11.197 4.250 -9.072 1.00 86.75 72 ALA A O 1
ATOM 603 N N . HIS A 1 73 ? -9.145 4.909 -8.446 1.00 85.81 73 HIS A N 1
ATOM 604 C CA . HIS A 1 73 ? -9.008 5.952 -9.460 1.00 85.81 73 HIS A CA 1
ATOM 605 C C . HIS A 1 73 ? -8.201 5.528 -10.690 1.00 85.81 73 HIS A C 1
ATOM 607 O O . HIS A 1 73 ? -7.939 6.376 -11.539 1.00 85.81 73 HIS A O 1
ATOM 613 N N . ASN A 1 74 ? -7.793 4.256 -10.798 1.00 83.56 74 ASN A N 1
ATOM 614 C CA . ASN A 1 74 ? -6.882 3.780 -11.846 1.00 83.56 74 ASN A CA 1
ATOM 615 C C . ASN A 1 74 ? -5.677 4.715 -12.033 1.00 83.56 74 ASN A C 1
ATOM 617 O O . ASN A 1 74 ? -5.314 5.090 -13.149 1.00 83.56 74 ASN A O 1
ATOM 621 N N . SER A 1 75 ? -5.075 5.146 -10.921 1.00 87.06 75 SER A N 1
ATOM 622 C CA . SER A 1 75 ? -3.935 6.053 -10.978 1.00 87.06 75 SER A CA 1
ATOM 623 C C . SER A 1 75 ? -2.764 5.382 -11.695 1.00 87.06 75 SER A C 1
ATOM 625 O O . SER A 1 75 ? -2.640 4.153 -11.709 1.00 87.06 75 SER A O 1
ATOM 627 N N . TRP A 1 76 ? -1.863 6.184 -12.266 1.00 86.44 76 TRP A N 1
ATOM 628 C CA . TRP A 1 76 ? -0.739 5.658 -13.046 1.00 86.44 76 TRP A CA 1
ATOM 629 C C . TRP A 1 76 ? 0.087 4.617 -12.280 1.00 86.44 76 TRP A C 1
ATOM 631 O O . TRP A 1 76 ? 0.480 3.606 -12.845 1.00 86.44 76 TRP A O 1
ATOM 641 N N . SER A 1 77 ? 0.280 4.802 -10.972 1.00 83.38 77 SER A N 1
ATOM 642 C CA . SER A 1 77 ? 0.995 3.830 -10.134 1.00 83.38 77 SER A CA 1
ATOM 643 C C . SER A 1 77 ? 0.325 2.450 -10.064 1.00 83.38 77 SER A C 1
ATOM 645 O O . SER A 1 77 ? 1.023 1.443 -9.965 1.00 83.38 77 SER A O 1
ATOM 647 N N . HIS A 1 78 ? -1.009 2.392 -10.139 1.00 87.44 78 HIS A N 1
ATOM 648 C CA . HIS A 1 78 ? -1.756 1.140 -10.209 1.00 87.44 78 HIS A CA 1
ATOM 649 C C . HIS A 1 78 ? -1.623 0.512 -11.599 1.00 87.44 78 HIS A C 1
ATOM 651 O O . HIS A 1 78 ? -1.179 -0.629 -11.718 1.00 87.44 78 HIS A O 1
ATOM 657 N N . VAL A 1 79 ? -1.914 1.292 -12.645 1.00 89.00 79 VAL A N 1
ATOM 658 C CA . VAL A 1 79 ? -1.858 0.844 -14.046 1.00 89.00 79 VAL A CA 1
ATOM 659 C C . VAL A 1 79 ? -0.461 0.335 -14.405 1.00 89.00 79 VAL A C 1
ATOM 661 O O . VAL A 1 79 ? -0.318 -0.754 -14.956 1.00 89.00 79 VAL A O 1
ATOM 664 N N . ALA A 1 80 ? 0.583 1.073 -14.029 1.00 87.88 80 ALA A N 1
ATOM 665 C CA . ALA A 1 80 ? 1.967 0.717 -14.317 1.00 87.88 80 ALA A CA 1
ATOM 666 C C . ALA A 1 80 ? 2.412 -0.589 -13.646 1.00 87.88 80 ALA A C 1
ATOM 668 O O . ALA A 1 80 ? 3.296 -1.273 -14.164 1.00 87.88 80 ALA A O 1
ATOM 669 N N . LYS A 1 81 ? 1.810 -0.937 -12.502 1.00 85.38 81 LYS A N 1
ATOM 670 C CA . LYS A 1 81 ? 2.126 -2.161 -11.762 1.00 85.38 81 LYS A CA 1
ATOM 671 C C . LYS A 1 81 ? 1.308 -3.361 -12.240 1.00 85.38 81 LYS A C 1
ATOM 673 O O . LYS A 1 81 ? 1.866 -4.450 -12.333 1.00 85.38 81 LYS A O 1
ATOM 678 N N . TYR A 1 82 ? 0.017 -3.176 -12.522 1.00 87.38 82 TYR A N 1
ATOM 679 C CA . TYR A 1 82 ? -0.915 -4.293 -12.716 1.00 87.38 82 TYR A CA 1
ATOM 680 C C . TYR A 1 82 ? -1.498 -4.424 -14.129 1.00 87.38 82 TYR A C 1
ATOM 682 O O . TYR A 1 82 ? -2.103 -5.440 -14.457 1.00 87.38 82 TYR A O 1
ATOM 690 N N . ASN A 1 83 ? -1.341 -3.418 -14.989 1.00 91.19 83 ASN A N 1
ATOM 691 C CA . ASN A 1 83 ? -1.975 -3.407 -16.311 1.00 91.19 83 ASN A CA 1
ATOM 692 C C . ASN A 1 83 ? -0.984 -3.233 -17.463 1.00 91.19 83 ASN A C 1
ATOM 694 O O . ASN A 1 83 ? -1.410 -3.031 -18.599 1.00 91.19 83 ASN A O 1
ATOM 698 N N . LEU A 1 84 ? 0.323 -3.308 -17.194 1.00 91.12 84 LEU A N 1
ATOM 699 C CA . LEU A 1 84 ? 1.367 -3.160 -18.204 1.00 91.12 84 LEU A CA 1
ATOM 700 C C . LEU A 1 84 ? 2.371 -4.321 -18.172 1.00 91.12 84 LEU A C 1
ATOM 702 O O . LEU A 1 84 ? 2.903 -4.665 -17.119 1.00 91.12 84 LEU A O 1
ATOM 706 N N . ALA A 1 85 ? 2.705 -4.846 -19.350 1.00 90.75 85 ALA A N 1
ATOM 707 C CA . ALA A 1 85 ? 3.811 -5.771 -19.593 1.00 90.75 85 ALA A CA 1
ATOM 708 C C . ALA A 1 85 ? 4.965 -5.057 -20.304 1.00 90.75 85 ALA A C 1
ATOM 710 O O . ALA A 1 85 ? 4.761 -4.032 -20.950 1.00 90.75 85 ALA A O 1
ATOM 711 N N . GLY A 1 86 ? 6.187 -5.586 -20.216 1.00 90.06 86 GLY A N 1
ATOM 712 C CA . GLY A 1 86 ? 7.241 -5.193 -21.156 1.00 90.06 86 GLY A CA 1
ATOM 713 C C . GLY A 1 86 ? 6.943 -5.763 -22.544 1.0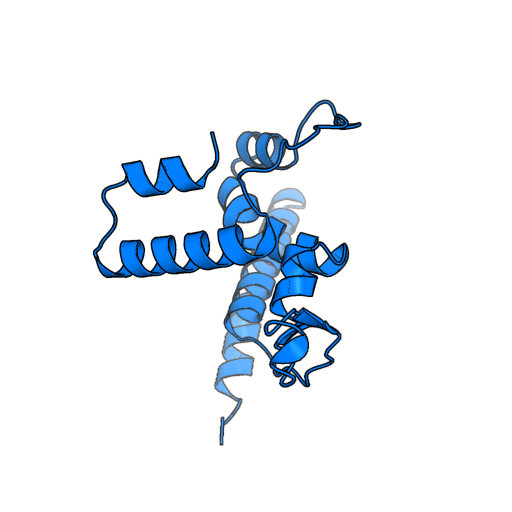0 90.06 86 GLY A C 1
ATOM 714 O O . GLY A 1 86 ? 6.498 -6.899 -22.650 1.00 90.06 86 GLY A O 1
ATOM 715 N N . SER A 1 87 ? 7.162 -4.982 -23.600 1.00 90.69 87 SER A N 1
ATOM 716 C CA . SER A 1 87 ? 7.087 -5.479 -24.977 1.00 90.69 87 SER A CA 1
ATOM 717 C C . SER A 1 87 ? 8.240 -6.441 -25.258 1.00 90.69 87 SER A C 1
ATOM 719 O O . SER A 1 87 ? 9.395 -6.043 -25.132 1.00 90.69 87 SER A O 1
ATOM 721 N N . ASP A 1 88 ? 7.942 -7.639 -25.760 1.00 91.62 88 ASP A N 1
ATOM 722 C CA . ASP A 1 88 ? 8.962 -8.614 -26.180 1.00 91.62 88 ASP A CA 1
ATOM 723 C C . ASP A 1 88 ? 9.706 -8.191 -27.457 1.00 91.62 88 ASP A C 1
ATOM 725 O O . ASP A 1 88 ? 10.769 -8.719 -27.778 1.00 91.62 88 ASP A O 1
ATOM 729 N N . ASN A 1 89 ? 9.168 -7.218 -28.203 1.00 91.19 89 ASN A N 1
ATOM 730 C CA . ASN A 1 89 ? 9.819 -6.697 -29.399 1.00 91.19 89 ASN A CA 1
ATOM 731 C C . ASN A 1 89 ? 10.974 -5.737 -29.032 1.00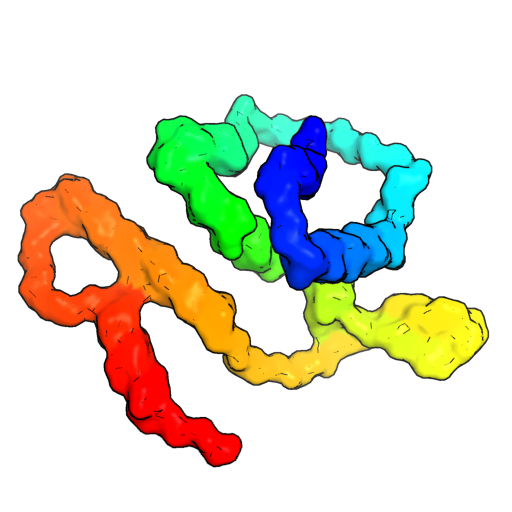 91.19 89 ASN A C 1
ATOM 733 O O . ASN A 1 89 ? 10.704 -4.634 -28.533 1.00 91.19 89 ASN A O 1
ATOM 737 N N . PRO A 1 90 ? 12.242 -6.074 -29.348 1.00 90.50 90 PRO A N 1
ATOM 738 C CA . PRO A 1 90 ? 13.390 -5.220 -29.046 1.00 90.50 90 PRO A CA 1
ATOM 739 C C . PRO A 1 90 ? 13.362 -3.883 -29.804 1.00 90.50 90 PRO A C 1
ATOM 741 O O . PRO A 1 90 ? 13.918 -2.895 -29.323 1.00 90.50 90 PRO A O 1
ATOM 744 N N . LEU A 1 91 ? 12.665 -3.795 -30.946 1.00 91.69 91 LEU A N 1
ATOM 745 C CA . LEU A 1 91 ? 12.513 -2.543 -31.702 1.00 91.69 91 LEU A CA 1
ATOM 746 C C . LEU A 1 91 ? 11.681 -1.499 -30.950 1.00 91.69 91 LEU A C 1
ATOM 748 O O . LEU A 1 91 ? 11.849 -0.302 -31.168 1.00 91.69 91 LEU A O 1
ATOM 752 N N . HIS A 1 92 ? 10.824 -1.931 -30.025 1.00 88.81 92 HIS A N 1
ATOM 753 C CA . HIS A 1 92 ? 10.064 -1.036 -29.153 1.00 88.81 92 HIS A CA 1
ATOM 754 C C . HIS A 1 92 ? 10.862 -0.604 -27.918 1.00 88.81 92 HIS A C 1
ATOM 756 O O . HIS A 1 92 ? 10.298 0.013 -27.018 1.00 88.81 92 HIS A O 1
ATOM 762 N N . LYS A 1 93 ? 12.157 -0.949 -27.837 1.00 85.69 93 LYS A N 1
ATOM 763 C CA . LYS A 1 93 ? 13.020 -0.685 -26.674 1.00 85.69 93 LYS A CA 1
ATOM 764 C C . LYS A 1 93 ? 12.414 -1.201 -25.362 1.00 85.69 93 LYS A C 1
ATOM 766 O O . LYS A 1 93 ? 12.554 -0.560 -24.325 1.00 85.69 93 LYS A O 1
ATOM 771 N N . PHE A 1 94 ? 11.704 -2.331 -25.426 1.00 86.25 94 PHE A N 1
ATOM 772 C CA . PHE A 1 94 ? 11.004 -2.935 -24.287 1.00 86.25 94 PHE A CA 1
ATOM 773 C C . PHE A 1 94 ? 10.002 -1.990 -23.600 1.00 86.25 94 PHE A C 1
ATOM 775 O O . PHE A 1 94 ? 9.762 -2.089 -22.395 1.00 86.25 94 PHE A O 1
ATOM 782 N N . ALA A 1 95 ? 9.405 -1.069 -24.368 1.00 87.31 95 ALA A N 1
ATOM 783 C CA . ALA A 1 95 ? 8.357 -0.182 -23.882 1.00 87.31 95 ALA A CA 1
ATOM 784 C C . ALA A 1 95 ? 7.208 -0.966 -23.235 1.00 87.31 95 ALA A C 1
ATOM 786 O O . ALA A 1 95 ? 6.928 -2.116 -23.588 1.00 87.31 95 ALA A O 1
ATOM 787 N N . LYS A 1 96 ? 6.532 -0.324 -22.282 1.00 88.25 96 LYS A N 1
ATOM 788 C CA . LYS A 1 96 ? 5.382 -0.913 -21.606 1.00 88.25 96 LYS A CA 1
ATOM 789 C C . LYS A 1 96 ? 4.173 -0.956 -22.542 1.00 88.25 96 LYS A C 1
ATOM 791 O O . LYS A 1 96 ? 3.836 0.049 -23.163 1.00 88.25 96 LYS A O 1
ATOM 796 N N . VAL A 1 97 ? 3.519 -2.110 -22.619 1.00 91.44 97 VAL A N 1
ATOM 797 C CA . VAL A 1 97 ? 2.300 -2.347 -23.404 1.00 91.44 97 VAL A CA 1
ATOM 798 C C . VAL A 1 97 ? 1.166 -2.810 -22.489 1.00 91.44 97 VAL A C 1
ATOM 800 O O . VAL A 1 97 ? 1.450 -3.453 -21.477 1.00 91.44 97 VAL A O 1
ATOM 803 N N . PRO A 1 98 ? -0.106 -2.506 -22.805 1.00 92.25 98 PRO A N 1
ATOM 804 C CA . PRO A 1 98 ? -1.237 -2.972 -22.012 1.00 92.25 98 PRO A CA 1
ATOM 805 C C . PRO A 1 98 ? -1.264 -4.495 -21.892 1.00 92.25 98 PRO A C 1
ATOM 807 O O . PRO A 1 98 ? -1.104 -5.208 -22.881 1.00 92.25 98 PRO A O 1
ATOM 810 N N . ALA A 1 99 ? -1.499 -4.983 -20.680 1.00 91.12 99 ALA A N 1
ATOM 811 C CA . ALA A 1 99 ? -1.638 -6.397 -20.382 1.00 91.12 99 ALA A CA 1
ATOM 812 C C . ALA A 1 99 ? -2.713 -6.613 -19.316 1.00 91.12 99 ALA A C 1
ATOM 814 O O . ALA A 1 99 ? -2.889 -5.803 -18.406 1.00 91.12 99 ALA A O 1
ATOM 815 N N . ILE A 1 100 ? -3.433 -7.724 -19.435 1.00 88.94 100 ILE A N 1
ATOM 816 C CA . ILE A 1 100 ? -4.419 -8.157 -18.447 1.00 88.94 100 ILE A CA 1
ATOM 817 C C . ILE A 1 100 ? -3.906 -9.464 -17.869 1.00 88.94 100 ILE A C 1
ATOM 819 O O . ILE A 1 100 ? -3.853 -10.482 -18.557 1.00 88.94 100 ILE A O 1
ATOM 823 N N . TYR A 1 101 ? -3.515 -9.423 -16.603 1.00 86.25 101 TYR A N 1
ATOM 824 C CA . TYR A 1 101 ? -3.056 -10.598 -15.883 1.00 86.25 101 TYR A CA 1
ATOM 825 C C . TYR A 1 101 ? -4.192 -11.187 -15.054 1.00 86.25 101 TYR A C 1
ATOM 827 O O . TYR A 1 101 ? -5.073 -10.477 -14.564 1.00 86.25 101 TYR A O 1
ATOM 835 N N . LYS A 1 102 ? -4.147 -12.505 -14.858 1.00 85.75 102 LYS A N 1
ATOM 836 C CA . LYS A 1 102 ? -4.986 -13.173 -13.868 1.00 85.75 102 LYS A CA 1
ATOM 837 C C . LYS A 1 102 ? -4.290 -13.066 -12.515 1.00 85.75 102 LYS A C 1
ATOM 839 O O . LYS A 1 102 ? -3.286 -13.735 -12.286 1.00 85.75 102 LYS A O 1
ATOM 844 N N . TYR A 1 103 ? -4.809 -12.207 -11.647 1.00 80.06 103 TYR A N 1
ATOM 845 C CA . TYR A 1 103 ? -4.299 -12.054 -10.289 1.00 80.06 103 TYR A CA 1
ATOM 846 C C . TYR A 1 103 ? -5.014 -12.994 -9.323 1.00 80.06 103 TYR A C 1
ATOM 848 O O . TYR A 1 103 ? -6.217 -13.231 -9.443 1.00 80.06 103 TYR A O 1
ATOM 856 N N . TYR A 1 104 ? -4.250 -13.512 -8.366 1.00 81.00 104 TYR A N 1
ATOM 857 C CA . TYR A 1 104 ? -4.765 -14.217 -7.198 1.00 81.00 104 TYR A CA 1
ATOM 858 C C . TYR A 1 104 ? -4.897 -13.242 -6.028 1.00 81.00 104 TYR A C 1
ATOM 860 O O . TYR A 1 104 ? -4.414 -12.109 -6.090 1.00 81.00 104 TYR A O 1
ATOM 868 N N . PHE A 1 105 ? -5.579 -13.676 -4.973 1.00 80.44 105 PHE A N 1
ATOM 869 C CA . PHE A 1 105 ? -5.742 -12.882 -3.764 1.00 80.44 105 PHE A CA 1
ATOM 870 C C . PHE A 1 105 ? -4.382 -12.533 -3.155 1.00 80.44 105 PHE A C 1
ATOM 872 O O . PHE A 1 105 ? -3.517 -13.394 -3.009 1.00 80.44 105 PHE A O 1
ATOM 879 N N . ASP A 1 106 ? -4.212 -11.266 -2.788 1.00 84.69 106 ASP A N 1
ATOM 880 C CA . ASP A 1 106 ? -3.044 -10.804 -2.051 1.00 84.69 106 ASP A CA 1
ATOM 881 C C . ASP A 1 106 ? -3.399 -10.742 -0.560 1.00 84.69 106 ASP A C 1
ATOM 883 O O . ASP A 1 106 ? -4.161 -9.874 -0.117 1.00 84.69 106 ASP A O 1
ATOM 887 N N . PHE A 1 107 ? -2.853 -11.685 0.210 1.00 85.12 107 PHE A N 1
ATOM 888 C CA . PHE A 1 107 ? -3.112 -11.803 1.644 1.00 85.12 107 PHE A CA 1
ATOM 889 C C . PHE A 1 107 ? -2.707 -10.556 2.431 1.00 85.12 107 PHE A C 1
ATOM 891 O O . PHE A 1 107 ? -3.359 -10.234 3.423 1.00 85.12 107 PHE A O 1
ATOM 898 N N . TYR A 1 108 ? -1.681 -9.825 1.989 1.00 86.88 108 TYR A N 1
ATOM 899 C CA . TYR A 1 108 ? -1.261 -8.597 2.654 1.00 86.88 108 TYR A CA 1
ATOM 900 C C . TYR A 1 108 ? -2.332 -7.511 2.516 1.00 86.88 108 TYR A C 1
ATOM 902 O O . TYR A 1 108 ? -2.738 -6.902 3.509 1.00 86.88 108 TYR A O 1
ATOM 910 N N . TYR A 1 109 ? -2.853 -7.299 1.303 1.00 86.88 109 TYR A N 1
ATOM 911 C CA . TYR A 1 109 ? -3.932 -6.328 1.099 1.00 86.88 109 TYR A CA 1
ATOM 912 C C . TYR A 1 109 ? -5.251 -6.771 1.742 1.00 86.88 109 TYR A C 1
ATOM 914 O O . TYR A 1 109 ? -5.998 -5.916 2.222 1.00 86.88 109 TYR A O 1
ATOM 922 N N . MET A 1 110 ? -5.526 -8.078 1.813 1.00 88.38 110 MET A N 1
ATOM 923 C CA . MET A 1 110 ? -6.677 -8.597 2.558 1.00 88.38 110 MET A CA 1
ATOM 924 C C . MET A 1 110 ? -6.551 -8.345 4.066 1.00 88.38 110 MET A C 1
ATOM 926 O O . MET A 1 110 ? -7.498 -7.836 4.665 1.00 88.38 110 MET A O 1
ATOM 930 N N . ASP A 1 111 ? -5.395 -8.625 4.679 1.00 89.62 111 ASP A N 1
ATOM 931 C CA . ASP A 1 111 ? -5.168 -8.339 6.104 1.00 89.62 111 ASP A CA 1
ATOM 932 C C . ASP A 1 111 ? -5.296 -6.843 6.405 1.00 89.62 111 ASP A C 1
ATOM 934 O O . ASP A 1 111 ? -5.961 -6.450 7.366 1.00 89.62 111 ASP A O 1
ATOM 938 N N . LEU A 1 112 ? -4.729 -5.990 5.545 1.00 89.56 112 LEU A N 1
ATOM 939 C CA . LEU A 1 112 ? -4.878 -4.541 5.663 1.00 89.56 112 LEU A CA 1
ATOM 940 C C . LEU A 1 112 ? -6.345 -4.110 5.595 1.00 89.56 112 LEU A C 1
ATOM 942 O O . LEU A 1 112 ? -6.786 -3.338 6.447 1.00 89.56 112 LEU A O 1
ATOM 946 N N . ALA A 1 113 ? -7.111 -4.606 4.620 1.00 90.00 113 ALA A N 1
ATOM 947 C CA . ALA A 1 113 ? -8.538 -4.308 4.517 1.00 90.00 113 ALA A CA 1
ATOM 948 C C . ALA A 1 113 ? -9.276 -4.695 5.802 1.00 90.00 113 ALA A C 1
ATOM 950 O O . ALA A 1 113 ? -9.996 -3.874 6.372 1.00 90.00 113 ALA A O 1
ATOM 951 N N . MET A 1 114 ? -9.021 -5.895 6.321 1.00 92.38 114 MET A N 1
ATOM 952 C CA . MET A 1 114 ? -9.664 -6.375 7.541 1.00 92.38 114 MET A CA 1
ATOM 953 C C . MET A 1 114 ? -9.247 -5.599 8.789 1.00 92.38 114 MET A C 1
ATOM 955 O O . MET A 1 114 ? -10.099 -5.298 9.625 1.00 92.38 114 MET A O 1
ATOM 959 N N . LYS A 1 115 ? -7.977 -5.196 8.901 1.00 91.69 115 LYS A N 1
ATOM 960 C CA . LYS A 1 115 ? -7.488 -4.324 9.979 1.00 91.69 115 LYS A CA 1
ATOM 961 C C . LYS A 1 115 ? -8.270 -3.012 10.038 1.00 91.69 115 LYS A C 1
ATOM 963 O O . LYS A 1 115 ? -8.657 -2.579 11.124 1.00 91.69 115 LYS A O 1
ATOM 968 N N . TYR A 1 116 ? -8.503 -2.365 8.897 1.00 91.31 116 TYR A N 1
ATOM 969 C CA . TYR A 1 116 ? -9.181 -1.067 8.879 1.00 91.31 116 TYR A CA 1
ATOM 970 C C . TYR A 1 116 ? -10.706 -1.169 8.941 1.00 91.31 116 TYR A C 1
ATOM 972 O O . TYR A 1 116 ? -11.330 -0.291 9.534 1.00 91.31 116 TYR A O 1
ATOM 980 N N . VAL A 1 117 ? -11.300 -2.257 8.442 1.00 91.94 117 VAL A N 1
ATOM 981 C CA . VAL A 1 117 ? -12.713 -2.588 8.696 1.00 91.94 117 VAL A CA 1
ATOM 982 C C . VAL A 1 117 ? -12.956 -2.791 10.193 1.00 91.94 117 VAL A C 1
ATOM 984 O O . VAL A 1 117 ? -13.884 -2.213 10.753 1.00 91.94 117 VAL A O 1
ATOM 987 N N . ASP A 1 118 ? -12.088 -3.540 10.872 1.00 93.56 118 ASP A N 1
ATOM 988 C CA . ASP A 1 118 ? -12.184 -3.743 12.318 1.00 93.56 118 ASP A CA 1
ATOM 989 C C . ASP A 1 118 ? -12.030 -2.424 13.094 1.00 93.56 118 ASP A C 1
ATOM 991 O O . ASP A 1 118 ? -12.835 -2.102 13.969 1.00 93.56 118 ASP A O 1
ATOM 995 N N . LYS A 1 119 ? -11.052 -1.591 12.710 1.00 91.56 119 LYS A N 1
ATOM 996 C CA . LYS A 1 119 ? -10.870 -0.248 13.283 1.00 91.56 119 LYS A CA 1
ATOM 997 C C . LYS A 1 119 ? -12.099 0.645 13.084 1.00 91.56 119 LYS A C 1
ATOM 999 O O . LYS A 1 119 ? -12.446 1.407 13.987 1.00 91.56 119 LYS A O 1
ATOM 1004 N N . MET A 1 120 ? -12.747 0.568 11.920 1.00 92.12 120 MET A N 1
ATOM 1005 C CA . MET A 1 120 ? -13.977 1.306 11.629 1.00 92.12 120 MET A CA 1
ATOM 1006 C C . MET A 1 120 ? -15.095 0.904 12.595 1.00 92.12 120 MET A C 1
ATOM 1008 O O . MET A 1 120 ? -15.681 1.789 13.219 1.00 92.12 120 MET A O 1
ATOM 1012 N N . PHE A 1 121 ? -15.354 -0.397 12.769 1.00 92.56 121 PHE A N 1
ATOM 1013 C CA . PHE A 1 121 ? -16.380 -0.877 13.701 1.00 92.56 121 PHE A CA 1
ATOM 1014 C C . PHE A 1 121 ? -16.085 -0.465 15.143 1.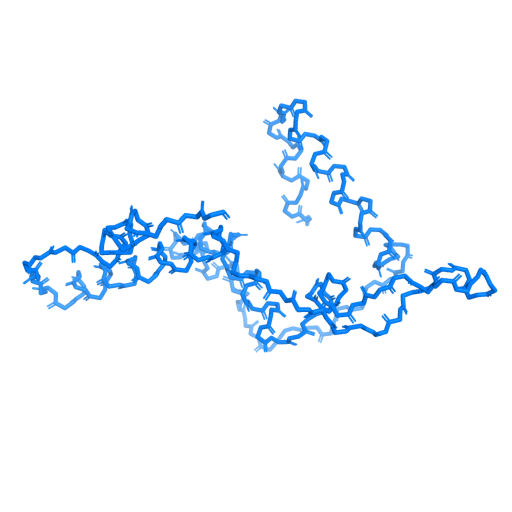00 92.56 121 PHE A C 1
ATOM 1016 O O . PHE A 1 121 ? -16.953 0.098 15.798 1.00 92.56 121 PHE A O 1
ATOM 1023 N N . GLN A 1 122 ? -14.838 -0.602 15.602 1.00 90.88 122 GLN A N 1
ATOM 1024 C CA . GLN A 1 122 ? -14.456 -0.163 16.950 1.00 90.88 122 GLN A CA 1
ATOM 1025 C C . GLN A 1 122 ? -14.734 1.330 17.187 1.00 90.88 122 GLN A C 1
ATOM 1027 O O . GLN A 1 122 ? -15.208 1.719 18.255 1.00 90.88 122 GLN A O 1
ATOM 1032 N N . LYS A 1 123 ? -14.448 2.187 16.197 1.00 90.88 123 LYS A N 1
ATOM 1033 C CA . LYS A 1 123 ? -14.763 3.620 16.291 1.00 90.88 123 LYS A CA 1
ATOM 1034 C C . LYS A 1 123 ? -16.266 3.871 16.281 1.00 90.88 123 LYS A C 1
ATOM 1036 O O . LYS A 1 123 ? -16.732 4.728 17.028 1.00 90.88 123 LYS A O 1
ATOM 1041 N N . PHE A 1 124 ? -17.010 3.144 15.453 1.00 92.88 124 PHE A N 1
ATOM 1042 C CA . PHE A 1 124 ? -18.462 3.254 15.378 1.00 92.88 124 PHE A CA 1
ATOM 1043 C C . PHE A 1 124 ? -19.117 2.881 16.715 1.00 92.88 124 PHE A C 1
ATOM 1045 O O . PHE A 1 124 ? -19.893 3.667 17.257 1.00 92.88 124 PHE A O 1
ATOM 1052 N N . ASP A 1 125 ? -18.710 1.758 17.305 1.00 92.31 125 ASP A N 1
ATOM 1053 C CA . ASP A 1 125 ? -19.182 1.289 18.609 1.00 92.31 125 ASP A CA 1
ATOM 1054 C C . ASP A 1 125 ? -18.836 2.277 19.726 1.00 92.31 125 ASP A C 1
ATOM 1056 O O . ASP A 1 125 ? -19.679 2.585 20.571 1.00 92.31 125 ASP A O 1
ATOM 1060 N N . ALA A 1 126 ? -17.624 2.843 19.705 1.00 91.56 126 ALA A N 1
ATOM 1061 C CA . ALA A 1 126 ? -17.203 3.855 20.671 1.00 91.56 126 ALA A CA 1
ATOM 1062 C C . ALA A 1 126 ? -18.057 5.133 20.594 1.00 91.56 126 ALA A C 1
ATOM 1064 O O . ALA A 1 126 ? -18.411 5.702 21.629 1.00 91.56 126 ALA A O 1
ATOM 1065 N N . VAL A 1 127 ? -18.410 5.573 19.382 1.00 94.62 127 VAL A N 1
ATOM 1066 C CA . VAL A 1 127 ? -19.265 6.751 19.163 1.00 94.62 127 VAL A CA 1
ATOM 1067 C C . VAL A 1 127 ? -20.702 6.475 19.598 1.00 94.62 127 VAL A C 1
ATOM 1069 O O . VAL A 1 127 ? -21.296 7.291 20.304 1.00 94.62 127 VAL A O 1
ATOM 1072 N N . LEU A 1 128 ? -21.254 5.322 19.216 1.00 95.19 128 LEU A N 1
ATOM 1073 C CA . LEU A 1 128 ? -22.625 4.943 19.559 1.00 95.19 128 LEU A CA 1
ATOM 1074 C C . LEU A 1 128 ? -22.778 4.418 20.991 1.00 95.19 128 LEU A C 1
ATOM 1076 O O . LEU A 1 128 ? -23.902 4.252 21.461 1.00 95.19 128 LEU A O 1
ATOM 1080 N N . LYS A 1 129 ? -21.665 4.185 21.698 1.00 93.44 129 LYS A N 1
ATOM 1081 C CA . LYS A 1 129 ? -21.610 3.607 23.050 1.00 93.44 129 LYS A CA 1
ATOM 1082 C C . LYS A 1 129 ? -22.299 2.243 23.135 1.00 93.44 129 LYS A C 1
ATOM 1084 O O . LYS A 1 129 ? -22.883 1.896 24.162 1.00 93.44 129 LYS A O 1
ATOM 1089 N N . VAL A 1 130 ? -22.220 1.472 22.055 1.00 91.81 130 VAL A N 1
ATOM 1090 C CA . VAL A 1 130 ? -22.755 0.112 21.985 1.00 91.81 130 VAL A CA 1
ATOM 1091 C C . VAL A 1 130 ? -21.655 -0.855 22.408 1.00 91.81 130 VAL A C 1
ATOM 1093 O O . VAL A 1 130 ? -20.496 -0.696 22.032 1.00 91.81 130 VAL A O 1
ATOM 1096 N N . LYS A 1 131 ? -22.013 -1.853 23.217 1.00 86.94 131 LYS A N 1
ATOM 1097 C CA . LYS A 1 131 ? -21.154 -3.009 23.475 1.00 86.94 131 LYS A CA 1
ATOM 1098 C C . LYS A 1 131 ? -21.705 -4.181 22.690 1.00 86.94 131 LYS A C 1
ATOM 1100 O O . LYS A 1 131 ? -22.841 -4.587 22.921 1.00 86.94 131 LYS A O 1
ATOM 1105 N N . ILE A 1 132 ? -20.907 -4.677 21.758 1.00 84.69 132 ILE A N 1
ATOM 1106 C CA . ILE A 1 132 ? -21.211 -5.886 21.007 1.00 84.69 132 ILE A CA 1
ATOM 1107 C C . ILE A 1 132 ? -20.386 -7.005 21.630 1.00 84.69 132 ILE A C 1
ATOM 1109 O O . ILE A 1 132 ? -19.158 -6.927 21.667 1.00 84.69 132 ILE A O 1
ATOM 1113 N N . ASP A 1 133 ? -21.070 -8.024 22.137 1.00 83.69 133 ASP A N 1
ATOM 1114 C CA . ASP A 1 133 ? -20.428 -9.249 22.596 1.00 83.69 133 ASP A CA 1
ATOM 1115 C C . ASP A 1 133 ? -20.208 -10.168 21.389 1.00 83.69 133 ASP A C 1
ATOM 1117 O O . ASP A 1 133 ? -21.139 -10.451 20.633 1.00 83.69 133 ASP A O 1
ATOM 1121 N N . GLY A 1 134 ? -18.972 -10.625 21.188 1.00 84.25 134 GLY A N 1
ATOM 1122 C CA . GLY A 1 134 ? -18.618 -11.510 20.081 1.00 84.25 134 GLY A CA 1
ATOM 1123 C C . GLY A 1 134 ? -17.196 -11.306 19.574 1.00 84.25 134 GLY A C 1
ATOM 1124 O O . GLY A 1 134 ? -16.437 -10.490 20.098 1.00 84.25 134 GLY A O 1
ATOM 1125 N N . MET A 1 135 ? -16.843 -12.076 18.546 1.00 86.19 135 MET A N 1
ATOM 1126 C CA . MET A 1 135 ? -15.555 -11.954 17.869 1.00 86.19 135 MET A CA 1
ATOM 1127 C C . MET A 1 135 ? -15.512 -10.702 16.999 1.00 86.19 135 MET A C 1
ATOM 1129 O O . MET A 1 135 ? -16.486 -10.333 16.339 1.00 86.19 135 MET A O 1
ATOM 1133 N N . ARG A 1 136 ? -14.344 -10.073 16.963 1.00 89.12 136 ARG A N 1
ATOM 1134 C CA . ARG A 1 136 ? -14.046 -8.932 16.101 1.00 89.12 136 ARG A CA 1
ATOM 1135 C C . ARG A 1 136 ? -13.957 -9.348 14.640 1.00 89.12 136 ARG A C 1
ATOM 1137 O O . ARG A 1 136 ? -13.600 -10.482 14.324 1.00 89.12 136 ARG A O 1
ATOM 1144 N N . ALA A 1 137 ? -14.180 -8.402 13.728 1.00 88.75 137 ALA A N 1
ATOM 1145 C CA . ALA A 1 137 ? -14.133 -8.668 12.288 1.00 88.75 137 ALA A CA 1
ATOM 1146 C C . ALA A 1 137 ? -12.790 -9.288 11.861 1.00 88.75 137 ALA A C 1
ATOM 1148 O O . ALA A 1 137 ? -12.754 -10.228 11.068 1.00 88.75 137 ALA A O 1
ATOM 1149 N N . ARG A 1 138 ? -11.680 -8.802 12.433 1.00 91.19 138 ARG A N 1
ATOM 1150 C CA . ARG A 1 138 ? -10.338 -9.336 12.158 1.00 91.19 138 ARG A CA 1
ATOM 1151 C C . ARG A 1 138 ? -10.112 -10.733 12.749 1.00 91.19 138 ARG A C 1
ATOM 1153 O O . ARG A 1 138 ? -9.416 -11.538 12.143 1.00 91.19 138 ARG A O 1
ATOM 1160 N N . GLU A 1 139 ? -10.707 -11.034 13.900 1.00 91.62 139 GLU A N 1
ATOM 1161 C CA . GLU A 1 139 ? -10.613 -12.357 14.534 1.00 91.62 139 GLU A CA 1
ATOM 1162 C C . GLU A 1 139 ? -11.378 -13.402 13.725 1.00 91.62 139 GLU A C 1
ATOM 1164 O O . GLU A 1 139 ? -10.835 -14.464 13.433 1.00 91.62 139 GLU A O 1
ATOM 1169 N N . ILE A 1 140 ? -12.594 -13.059 13.285 1.00 91.31 140 ILE A N 1
ATOM 1170 C CA . ILE A 1 140 ? -13.389 -13.895 12.377 1.00 91.31 140 ILE A CA 1
ATOM 1171 C C . ILE A 1 140 ? -12.582 -14.180 11.108 1.00 91.31 140 ILE A C 1
ATOM 1173 O O . ILE A 1 140 ? -12.493 -15.322 10.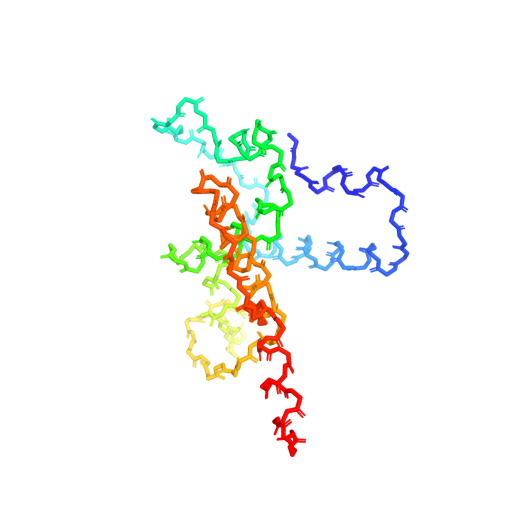671 1.00 91.31 140 ILE A O 1
ATOM 1177 N N . PHE A 1 141 ? -11.952 -13.157 10.530 1.00 91.38 141 PHE A N 1
ATOM 1178 C CA . PHE A 1 141 ? -11.138 -13.316 9.330 1.00 91.38 141 PHE A CA 1
ATOM 1179 C C . PHE A 1 141 ? -9.983 -14.306 9.514 1.00 91.38 141 PHE A C 1
ATOM 1181 O O . PHE A 1 141 ? -9.822 -15.203 8.687 1.00 91.38 141 PHE A O 1
ATOM 1188 N N . TYR A 1 142 ? -9.215 -14.197 10.600 1.00 91.81 142 TYR A N 1
ATOM 1189 C CA . TYR A 1 142 ? -8.124 -15.138 10.860 1.00 91.81 142 TYR A CA 1
ATOM 1190 C C . TYR A 1 142 ? -8.601 -16.555 11.148 1.00 91.81 142 TYR A C 1
ATOM 1192 O O . TYR A 1 142 ? -7.956 -17.506 10.714 1.00 91.81 142 TYR A O 1
ATOM 1200 N N . GLU A 1 143 ? -9.739 -16.709 11.822 1.00 92.38 143 GLU A N 1
ATOM 1201 C CA . GLU A 1 143 ? -10.345 -18.019 12.048 1.00 92.38 143 GLU A CA 1
ATOM 1202 C C . GLU A 1 143 ? -10.810 -18.680 10.742 1.00 92.38 143 GLU A C 1
ATOM 1204 O O . GLU A 1 143 ? -10.804 -19.902 10.629 1.00 92.38 143 GLU A O 1
ATOM 1209 N N . GLN A 1 144 ? -11.234 -17.897 9.747 1.00 89.94 144 GLN A N 1
ATOM 1210 C CA . GLN A 1 144 ? -11.605 -18.441 8.441 1.00 89.94 144 GLN A CA 1
ATOM 1211 C C . GLN A 1 144 ? -10.378 -18.743 7.583 1.00 89.94 144 GLN A C 1
ATOM 1213 O O . GLN A 1 144 ? -10.333 -19.794 6.953 1.00 89.94 144 GLN A O 1
ATOM 1218 N N . ILE A 1 145 ? -9.368 -17.868 7.586 1.00 88.00 145 ILE A N 1
ATOM 1219 C CA . ILE A 1 145 ? -8.128 -18.113 6.840 1.00 88.00 145 ILE A CA 1
ATOM 1220 C C . ILE A 1 145 ? -7.396 -19.350 7.356 1.00 88.00 145 ILE A C 1
ATOM 1222 O O . ILE A 1 145 ? -6.878 -20.109 6.546 1.00 88.00 145 ILE A O 1
ATOM 1226 N N . SER A 1 146 ? -7.382 -19.600 8.667 1.00 87.38 146 SER A N 1
ATOM 1227 C CA . SER A 1 146 ? -6.714 -20.782 9.231 1.00 87.38 146 SER A CA 1
ATOM 1228 C C . SER A 1 146 ? -7.347 -22.116 8.823 1.00 87.38 146 SER A C 1
ATOM 1230 O O . SER A 1 146 ? -6.731 -23.159 9.013 1.00 87.38 146 SER A O 1
ATOM 1232 N N . LYS A 1 147 ? -8.566 -22.090 8.271 1.00 89.19 147 LYS A N 1
ATOM 1233 C CA . LYS A 1 147 ? -9.284 -23.265 7.756 1.00 89.19 147 LYS A CA 1
ATOM 1234 C C . LYS A 1 147 ? -9.038 -23.504 6.267 1.00 89.19 147 LYS A C 1
ATOM 1236 O O . LYS A 1 147 ? -9.522 -24.498 5.734 1.00 89.19 147 LYS A O 1
ATOM 1241 N N . ILE A 1 148 ? -8.364 -22.580 5.585 1.00 85.50 148 ILE A N 1
ATOM 1242 C CA . ILE A 1 148 ? -8.017 -22.730 4.176 1.00 85.50 148 ILE A CA 1
ATOM 1243 C C . ILE A 1 148 ? -6.730 -23.552 4.114 1.00 85.50 148 ILE A C 1
ATOM 1245 O O . ILE A 1 148 ? -5.658 -23.041 4.433 1.00 85.50 148 ILE A O 1
ATOM 1249 N N . ASP A 1 149 ? -6.840 -24.811 3.691 1.00 71.94 149 ASP A N 1
ATOM 1250 C CA . ASP A 1 149 ? -5.675 -25.576 3.251 1.00 71.94 149 ASP A CA 1
ATOM 1251 C C . ASP A 1 149 ? -5.173 -24.978 1.933 1.00 71.94 149 ASP A C 1
ATOM 1253 O O . ASP A 1 149 ? -5.930 -24.802 0.973 1.00 71.94 149 ASP A O 1
ATOM 1257 N N . ILE A 1 150 ? -3.896 -24.605 1.915 1.00 65.31 150 ILE A N 1
ATOM 1258 C CA . ILE A 1 150 ? -3.211 -24.143 0.712 1.00 65.31 150 ILE A CA 1
ATOM 1259 C C . ILE A 1 150 ? -2.438 -25.353 0.178 1.00 65.31 150 ILE A C 1
ATOM 1261 O O . ILE A 1 150 ? -1.392 -25.690 0.733 1.00 65.31 150 ILE A O 1
ATOM 1265 N N . ASP A 1 151 ? -2.993 -26.007 -0.846 1.00 52.69 151 ASP A N 1
ATOM 1266 C CA . ASP A 1 151 ? -2.308 -27.031 -1.656 1.00 52.69 151 ASP A CA 1
ATOM 1267 C C . ASP A 1 151 ? -1.141 -26.436 -2.469 1.00 52.69 151 ASP A C 1
ATOM 1269 O O . ASP A 1 151 ? -1.308 -25.328 -3.043 1.00 52.69 151 ASP A O 1
#